Protein AF-A0A2E3NSB1-F1 (afdb_monomer_lite)

Foldseek 3Di:
DWWWWAAAPVRAIEIFPPDPLLVVPDPPPDTHHTPPNRDTDDPVVSVVVCQARWHWYRDSVGIDGHDHPPPPDPPDDDDDD

Sequence (81 aa):
MKVHLYSSPNGRIVAVDNCDKARDLLPAYGPPAPMFDGQPVSYSVARACIREYGGMWLRADGLRRFKPGARANQTTGTIRA

Radius of 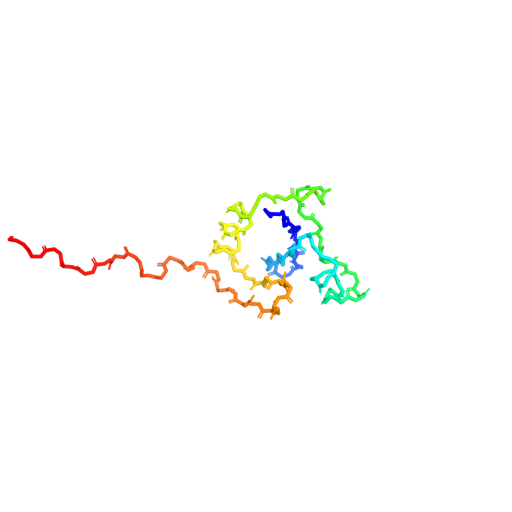gyration: 14.74 Å; chains: 1; bounding box: 29×21×53 Å

Secondary structure (DSSP, 8-state):
-EEEEEE-TTS-EEEEESSHHHHTTS-SS-PPEESGGGPPEEHHHHHHHHHHH-EEEEETTEEEEE-TT---S--------

pLDDT: mean 78.84, std 15.28, range [45.16, 94.25]

Structure (mmCIF, N/CA/C/O backbone):
data_AF-A0A2E3NSB1-F1
#
_entry.id   AF-A0A2E3NSB1-F1
#
loop_
_atom_site.group_PDB
_atom_site.id
_atom_site.type_symbol
_atom_site.label_atom_id
_atom_site.label_alt_id
_atom_site.label_comp_id
_atom_site.label_asym_id
_atom_site.label_entity_id
_atom_site.label_seq_id
_atom_site.pdbx_PDB_ins_code
_atom_site.Cartn_x
_atom_site.Cartn_y
_atom_site.Cartn_z
_atom_site.occupancy
_atom_site.B_iso_or_equiv
_atom_site.auth_seq_id
_atom_site.auth_comp_id
_atom_site.auth_asym_id
_atom_site.auth_atom_id
_atom_site.pdbx_PDB_model_num
ATOM 1 N N . MET A 1 1 ? -15.094 7.121 -1.106 1.00 78.44 1 MET A N 1
ATOM 2 C CA . MET A 1 1 ? -14.224 6.123 -0.447 1.00 78.44 1 MET A CA 1
ATOM 3 C C . MET A 1 1 ? -12.779 6.599 -0.512 1.00 78.44 1 MET A C 1
ATOM 5 O O . MET A 1 1 ? -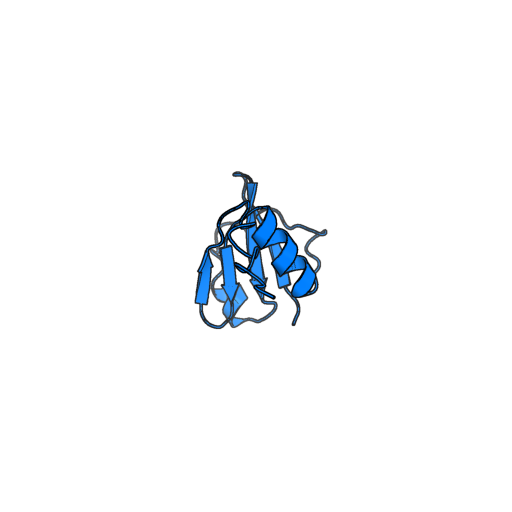12.364 7.070 -1.569 1.00 78.44 1 MET A O 1
ATOM 9 N N . LYS A 1 2 ? -12.068 6.571 0.619 1.00 90.44 2 LYS A N 1
ATOM 10 C CA . LYS A 1 2 ? -10.684 7.047 0.766 1.00 90.44 2 LYS A CA 1
ATOM 11 C C . LYS A 1 2 ? -9.720 5.857 0.833 1.00 90.44 2 LYS A C 1
ATOM 13 O O . LYS A 1 2 ? -10.142 4.783 1.254 1.00 90.44 2 LYS A O 1
ATOM 18 N N . VAL A 1 3 ? -8.471 6.043 0.410 1.00 91.94 3 VAL A N 1
ATOM 19 C CA . VAL A 1 3 ? -7.475 4.966 0.277 1.00 91.94 3 VAL A CA 1
ATOM 20 C C . VAL A 1 3 ? -6.121 5.454 0.790 1.00 91.94 3 VAL A C 1
ATOM 22 O O . VAL A 1 3 ? -5.678 6.532 0.401 1.00 91.94 3 VAL A O 1
ATOM 25 N N . HIS A 1 4 ? -5.459 4.674 1.637 1.00 92.00 4 HIS A N 1
ATOM 26 C CA . HIS A 1 4 ? -4.067 4.906 2.018 1.00 92.00 4 HIS A CA 1
ATOM 27 C C . HIS A 1 4 ? -3.133 4.225 1.021 1.00 92.00 4 HIS A C 1
ATOM 29 O O . HIS A 1 4 ? -3.407 3.116 0.558 1.00 92.00 4 HIS A O 1
ATOM 35 N N . LEU A 1 5 ? -2.038 4.899 0.682 1.00 91.12 5 LEU A N 1
ATOM 36 C CA . LEU A 1 5 ? -1.021 4.380 -0.222 1.00 91.12 5 LEU A CA 1
ATOM 37 C C . LEU A 1 5 ? 0.296 4.215 0.523 1.00 91.12 5 LEU A C 1
ATOM 39 O O . LEU A 1 5 ? 0.718 5.095 1.272 1.00 91.12 5 LEU A O 1
ATOM 43 N N . TYR A 1 6 ? 0.949 3.093 0.267 1.00 89.88 6 TYR A N 1
ATOM 44 C CA . TYR A 1 6 ? 2.247 2.750 0.819 1.00 89.88 6 TYR A CA 1
ATOM 45 C C . TYR A 1 6 ? 3.169 2.282 -0.305 1.00 89.88 6 TYR A C 1
ATOM 47 O O . TYR A 1 6 ? 2.718 1.677 -1.281 1.00 89.88 6 TYR A O 1
ATOM 55 N N . SER A 1 7 ? 4.464 2.527 -0.153 1.00 87.31 7 SER A N 1
ATOM 56 C CA . SER A 1 7 ? 5.503 2.087 -1.077 1.00 87.31 7 SER A CA 1
ATOM 57 C C . SER A 1 7 ? 6.345 0.984 -0.443 1.00 87.31 7 SER A C 1
ATOM 59 O O . SER A 1 7 ? 6.908 1.141 0.641 1.00 87.31 7 SER A O 1
ATOM 61 N N . SER A 1 8 ? 6.425 -0.159 -1.115 1.00 79.62 8 SER A N 1
ATOM 62 C CA . SER A 1 8 ? 7.342 -1.234 -0.748 1.00 79.62 8 SER A CA 1
ATOM 63 C C . SER A 1 8 ? 8.777 -0.874 -1.157 1.00 79.62 8 SER A C 1
ATOM 65 O O . SER A 1 8 ? 8.959 -0.238 -2.195 1.00 79.62 8 SER A O 1
ATOM 67 N N . PRO A 1 9 ? 9.813 -1.341 -0.431 1.00 74.94 9 PRO A N 1
ATOM 68 C CA . PRO A 1 9 ? 11.215 -1.116 -0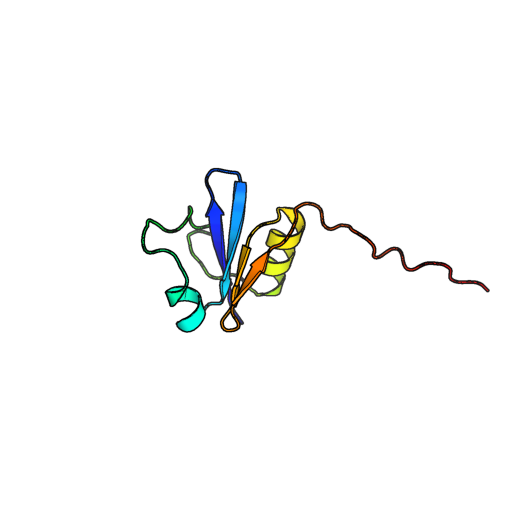.805 1.00 74.94 9 PRO A CA 1
ATOM 69 C C . PRO A 1 9 ? 11.582 -1.551 -2.235 1.00 74.94 9 PRO A C 1
ATOM 71 O O . PRO A 1 9 ? 12.539 -1.048 -2.807 1.00 74.94 9 PRO A O 1
ATOM 74 N N . ASN A 1 10 ? 10.814 -2.467 -2.836 1.00 75.88 10 ASN A N 1
ATOM 75 C CA . ASN A 1 10 ? 10.986 -2.911 -4.224 1.00 75.88 10 ASN A CA 1
ATOM 76 C C . ASN A 1 10 ? 10.227 -2.054 -5.263 1.00 75.88 10 ASN A C 1
ATOM 78 O O . ASN A 1 10 ? 10.067 -2.486 -6.405 1.00 75.88 10 ASN A O 1
ATOM 82 N N . GLY A 1 11 ? 9.710 -0.886 -4.869 1.00 74.75 11 GLY A N 1
ATOM 83 C CA . GLY A 1 11 ? 8.989 0.048 -5.738 1.00 74.75 11 GLY A CA 1
ATOM 84 C C . GLY A 1 11 ? 7.531 -0.320 -6.031 1.00 74.75 11 GLY A C 1
ATOM 85 O O . GLY A 1 11 ? 6.899 0.327 -6.862 1.00 74.75 11 GLY A O 1
ATOM 86 N N . ARG A 1 12 ? 6.967 -1.352 -5.384 1.00 81.50 12 ARG A N 1
ATOM 87 C CA . ARG A 1 12 ? 5.546 -1.716 -5.541 1.00 81.50 12 ARG A CA 1
ATOM 88 C C . ARG A 1 12 ? 4.644 -0.873 -4.649 1.00 81.50 12 ARG A C 1
ATOM 90 O O . ARG A 1 12 ? 4.946 -0.677 -3.474 1.00 81.50 12 ARG A O 1
ATOM 97 N N . ILE A 1 13 ? 3.481 -0.494 -5.173 1.00 89.56 13 ILE A N 1
ATOM 98 C CA . ILE A 1 13 ? 2.463 0.242 -4.420 1.00 89.56 13 ILE A CA 1
ATOM 99 C C . ILE A 1 13 ? 1.554 -0.725 -3.654 1.00 89.56 13 ILE A C 1
ATOM 101 O O . ILE A 1 13 ? 1.124 -1.754 -4.180 1.00 89.56 13 ILE A O 1
ATOM 105 N N . VAL A 1 14 ? 1.225 -0.389 -2.413 1.00 90.00 14 VAL A N 1
ATOM 106 C CA . VAL A 1 14 ? 0.180 -1.049 -1.629 1.00 90.00 14 VAL A CA 1
ATOM 107 C C . VAL A 1 14 ? -0.911 -0.024 -1.351 1.00 90.00 14 VAL A C 1
ATOM 109 O O . VAL A 1 14 ? -0.690 0.954 -0.645 1.00 90.00 14 VAL A O 1
ATOM 112 N N . ALA A 1 15 ? -2.083 -0.233 -1.937 1.00 91.81 15 ALA A N 1
ATOM 113 C CA . ALA A 1 15 ? -3.283 0.551 -1.692 1.00 91.81 15 ALA A CA 1
ATOM 114 C C . ALA A 1 15 ? -4.157 -0.158 -0.657 1.00 91.81 15 ALA A C 1
ATOM 116 O O . ALA A 1 15 ? -4.381 -1.362 -0.767 1.00 91.81 15 ALA A O 1
ATOM 117 N N . VAL A 1 16 ? -4.669 0.578 0.323 1.00 90.75 16 VAL A N 1
ATOM 118 C CA . VAL A 1 16 ? -5.514 0.037 1.392 1.00 90.75 16 VAL A CA 1
ATOM 119 C C . VAL A 1 16 ? -6.740 0.915 1.535 1.00 90.75 16 VAL A C 1
ATOM 121 O O . VAL A 1 16 ? -6.622 2.117 1.782 1.00 90.75 16 VAL A O 1
ATOM 124 N N . ASP A 1 17 ? -7.923 0.338 1.356 1.00 91.19 17 ASP A N 1
ATOM 125 C CA . ASP A 1 17 ? -9.166 1.065 1.594 1.00 91.19 17 ASP A CA 1
ATOM 126 C C . ASP A 1 17 ? -9.219 1.552 3.048 1.00 91.19 17 ASP A C 1
ATOM 128 O O . ASP A 1 17 ? -8.837 0.836 3.971 1.00 91.19 17 ASP A O 1
ATOM 132 N N . ASN A 1 18 ? -9.688 2.782 3.270 1.00 86.38 18 ASN A N 1
ATOM 133 C CA . ASN A 1 18 ? -9.827 3.330 4.618 1.00 86.38 18 ASN A CA 1
ATOM 134 C C . ASN A 1 18 ? -11.060 2.735 5.322 1.00 86.38 18 ASN A C 1
ATOM 136 O O . ASN A 1 18 ? -12.072 3.415 5.502 1.00 86.38 18 ASN A O 1
ATOM 140 N N . CYS A 1 19 ? -10.987 1.447 5.644 1.00 85.50 19 CYS A N 1
ATOM 141 C CA . CYS A 1 19 ? -11.953 0.705 6.440 1.00 85.50 19 CYS A CA 1
ATOM 142 C C . CYS A 1 19 ? -11.235 -0.350 7.289 1.00 85.50 19 CYS A C 1
AT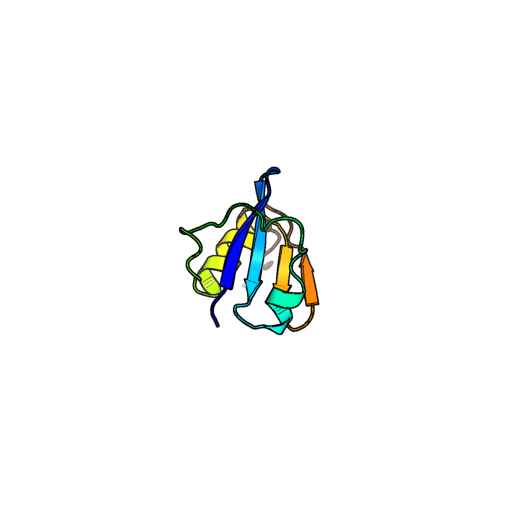OM 144 O O . CYS A 1 19 ? -10.217 -0.903 6.869 1.00 85.50 19 CYS A O 1
ATOM 146 N N . ASP A 1 20 ? -11.785 -0.649 8.465 1.00 82.38 20 ASP A N 1
ATOM 147 C CA . ASP A 1 20 ? -11.126 -1.504 9.463 1.00 82.38 20 ASP A CA 1
ATOM 148 C C . ASP A 1 20 ? -10.803 -2.891 8.905 1.00 82.38 20 ASP A C 1
ATOM 150 O O . ASP A 1 20 ? -9.664 -3.334 8.972 1.00 82.38 20 ASP A O 1
ATOM 154 N N . LYS A 1 21 ? -11.746 -3.495 8.169 1.00 82.12 21 LYS A N 1
ATOM 155 C CA . LYS A 1 21 ? -11.544 -4.794 7.506 1.00 82.12 21 LYS A CA 1
ATOM 156 C C . LYS A 1 21 ? -10.330 -4.835 6.576 1.00 82.12 21 LYS A C 1
ATOM 158 O O . LYS A 1 21 ? -9.672 -5.860 6.489 1.00 82.12 21 LYS A O 1
ATOM 163 N N . ALA A 1 22 ? -10.055 -3.758 5.838 1.00 79.31 22 ALA A N 1
ATOM 164 C CA . ALA A 1 22 ? -8.899 -3.711 4.941 1.00 79.31 22 ALA A CA 1
ATOM 165 C C . ALA A 1 22 ? -7.600 -3.420 5.704 1.00 79.31 22 ALA A C 1
ATOM 167 O O . ALA A 1 22 ? -6.535 -3.885 5.299 1.00 79.31 22 ALA A O 1
ATOM 168 N N . ARG A 1 23 ? -7.688 -2.673 6.811 1.00 76.81 23 ARG A N 1
ATOM 169 C CA . ARG A 1 23 ? -6.554 -2.384 7.695 1.00 76.81 23 ARG A CA 1
ATOM 170 C C . ARG A 1 23 ? -6.125 -3.612 8.493 1.00 76.81 23 ARG A C 1
ATOM 172 O O . ARG A 1 23 ? -4.928 -3.812 8.639 1.00 76.81 23 ARG A O 1
ATOM 179 N N . ASP A 1 24 ? -7.058 -4.462 8.906 1.00 78.69 24 ASP A N 1
ATOM 180 C CA . ASP A 1 24 ? -6.772 -5.727 9.601 1.00 78.69 24 ASP A CA 1
ATOM 181 C C . ASP A 1 24 ? -6.017 -6.733 8.718 1.00 78.69 24 ASP A C 1
ATOM 183 O O . ASP A 1 24 ? -5.337 -7.627 9.215 1.00 78.69 24 ASP A O 1
ATOM 187 N N . LEU A 1 25 ? -6.106 -6.580 7.393 1.00 73.94 25 LEU A N 1
ATOM 188 C CA . LEU A 1 25 ? -5.364 -7.396 6.430 1.00 73.94 25 LEU A CA 1
ATOM 189 C C . LEU A 1 25 ? -3.923 -6.906 6.205 1.00 73.94 25 LEU A C 1
ATOM 191 O O . LEU A 1 25 ? -3.165 -7.569 5.491 1.00 73.94 25 LEU A O 1
ATOM 195 N N . LEU A 1 26 ? -3.525 -5.755 6.764 1.00 70.06 26 LEU A N 1
ATOM 196 C CA . LEU A 1 26 ? -2.133 -5.310 6.710 1.00 70.06 26 LEU A CA 1
ATOM 197 C C . LEU A 1 26 ? -1.269 -6.213 7.607 1.00 70.06 26 LEU A C 1
ATOM 199 O O . LEU A 1 26 ? -1.596 -6.406 8.777 1.00 70.06 26 LEU A O 1
ATOM 203 N N . PRO A 1 27 ? -0.135 -6.736 7.106 1.00 63.97 27 PRO A N 1
ATOM 204 C CA . PRO A 1 27 ? 0.807 -7.461 7.946 1.00 63.97 27 PRO A CA 1
ATOM 205 C C . PRO A 1 27 ? 1.275 -6.591 9.121 1.00 63.97 27 PRO A C 1
ATOM 207 O O . PRO A 1 27 ? 1.676 -5.445 8.924 1.00 63.97 27 PRO A O 1
ATOM 210 N N . ALA A 1 28 ? 1.301 -7.160 10.330 1.00 58.19 28 ALA A N 1
ATOM 211 C CA . ALA A 1 28 ? 1.803 -6.492 11.536 1.00 58.19 28 ALA A CA 1
ATOM 212 C C . ALA A 1 28 ? 3.305 -6.128 11.459 1.00 58.19 28 ALA A C 1
ATOM 214 O O . ALA A 1 28 ? 3.784 -5.277 12.208 1.00 58.19 28 ALA A O 1
ATOM 215 N N . TYR A 1 29 ? 4.054 -6.744 10.536 1.00 50.94 29 TYR A N 1
ATOM 216 C CA . TYR A 1 29 ? 5.454 -6.427 10.260 1.00 50.94 29 TYR A CA 1
ATOM 217 C C . TYR A 1 29 ? 5.570 -5.184 9.377 1.00 50.94 29 TYR A C 1
ATOM 219 O O . TYR A 1 29 ? 5.761 -5.308 8.173 1.00 50.94 29 TYR A O 1
ATOM 227 N N . GLY A 1 30 ? 5.463 -4.015 10.015 1.00 56.34 30 GLY A N 1
ATOM 228 C CA . GLY A 1 30 ? 5.881 -2.707 9.503 1.00 56.34 30 GLY A CA 1
ATOM 229 C C . GLY A 1 30 ? 5.184 -2.280 8.207 1.00 56.34 30 GLY A C 1
ATOM 230 O O . GLY A 1 30 ? 5.499 -2.817 7.144 1.00 56.34 30 GLY A O 1
ATOM 231 N N . PRO A 1 31 ? 4.278 -1.286 8.228 1.00 58.50 31 PRO A N 1
ATOM 232 C CA . PRO A 1 31 ? 3.684 -0.819 6.986 1.00 58.50 31 PRO A CA 1
ATOM 233 C C . PRO A 1 31 ? 4.797 -0.385 6.012 1.00 58.50 31 PRO A C 1
ATOM 235 O O . PRO A 1 31 ? 5.784 0.221 6.443 1.00 58.50 31 PRO A O 1
ATOM 238 N N . PRO A 1 32 ? 4.661 -0.686 4.706 1.00 69.62 32 PRO A N 1
ATOM 239 C CA . PRO A 1 32 ? 5.538 -0.113 3.693 1.00 69.62 32 PRO A CA 1
ATOM 240 C C . PRO A 1 32 ? 5.558 1.418 3.847 1.00 69.62 32 PRO A C 1
ATOM 242 O O . PRO A 1 32 ? 4.623 1.989 4.407 1.00 69.62 32 PRO A O 1
ATOM 245 N N . ALA A 1 33 ? 6.606 2.099 3.383 1.00 82.94 33 ALA A N 1
ATOM 246 C CA . ALA A 1 33 ? 6.767 3.533 3.625 1.00 82.94 33 ALA A CA 1
ATOM 247 C C . ALA A 1 33 ? 5.505 4.310 3.185 1.00 82.94 33 ALA A C 1
ATOM 249 O O . ALA A 1 33 ? 5.082 4.159 2.032 1.00 82.94 33 ALA A O 1
ATOM 250 N N . PRO A 1 34 ? 4.862 5.091 4.074 1.00 87.00 34 PRO A N 1
ATOM 251 C CA . PRO A 1 34 ? 3.626 5.783 3.737 1.00 87.00 34 PRO A CA 1
ATOM 252 C C . PRO A 1 34 ? 3.880 6.815 2.639 1.00 87.00 34 PRO A C 1
ATOM 254 O O . PRO A 1 34 ? 4.842 7.578 2.689 1.00 87.00 34 PRO A O 1
ATOM 257 N N . MET A 1 35 ? 3.001 6.841 1.642 1.00 88.50 35 MET A N 1
ATOM 258 C CA . MET A 1 35 ? 2.981 7.889 0.625 1.00 88.50 35 MET A CA 1
ATOM 259 C C . MET A 1 35 ? 2.067 9.029 1.077 1.00 88.50 35 MET A C 1
ATOM 261 O O . MET A 1 35 ? 1.192 8.823 1.919 1.00 88.50 35 MET A O 1
ATOM 265 N N . PHE A 1 36 ? 2.236 10.214 0.482 1.00 88.00 36 PHE A N 1
ATOM 266 C CA . PHE A 1 36 ? 1.403 11.391 0.771 1.00 88.00 36 PHE A CA 1
ATOM 267 C C . PHE A 1 36 ? 1.367 11.733 2.271 1.00 88.00 36 PHE A C 1
ATOM 269 O O . PHE A 1 36 ? 0.303 12.006 2.817 1.00 88.00 36 PHE A O 1
ATOM 276 N N . ASP A 1 37 ? 2.508 11.621 2.959 1.00 86.19 37 ASP A N 1
ATOM 277 C CA . ASP A 1 37 ? 2.630 11.835 4.410 1.00 86.19 37 ASP A CA 1
ATOM 278 C C . ASP A 1 37 ? 1.661 10.974 5.246 1.00 86.19 37 ASP A C 1
ATOM 280 O O . ASP A 1 37 ? 1.227 11.345 6.337 1.00 86.19 37 ASP A O 1
ATOM 284 N N . GLY A 1 38 ? 1.268 9.814 4.707 1.00 85.06 38 GLY A N 1
ATOM 285 C CA . GLY A 1 38 ? 0.290 8.912 5.315 1.00 85.06 38 GLY A CA 1
ATOM 286 C C . GLY A 1 38 ? -1.161 9.379 5.193 1.00 85.06 38 GLY A C 1
ATOM 287 O O . GLY A 1 38 ? -2.064 8.687 5.676 1.00 85.06 38 GLY A O 1
ATOM 288 N N . GLN A 1 39 ? -1.417 10.509 4.532 1.00 90.31 39 GLN A N 1
ATOM 289 C CA . GLN A 1 39 ? -2.763 11.017 4.320 1.00 90.31 39 GLN A CA 1
ATOM 290 C C . GLN A 1 39 ? -3.532 10.151 3.314 1.00 90.31 39 GLN A C 1
ATOM 292 O O . GLN A 1 39 ? -2.991 9.713 2.294 1.00 90.31 39 GLN A O 1
ATOM 297 N N . PRO A 1 40 ? -4.824 9.897 3.572 1.00 91.19 40 PRO A N 1
ATOM 298 C CA . PRO A 1 40 ? -5.647 9.146 2.647 1.00 91.19 40 PRO A CA 1
ATOM 299 C C . PRO A 1 40 ? -5.958 9.970 1.395 1.00 91.19 40 PRO A C 1
ATOM 301 O O . PRO A 1 40 ? -6.426 11.108 1.475 1.00 91.19 40 PRO A O 1
ATOM 304 N N . VAL A 1 41 ? -5.813 9.347 0.231 1.00 92.75 41 VAL A N 1
ATOM 305 C CA . VAL A 1 41 ? -6.161 9.934 -1.065 1.00 92.75 41 VAL A CA 1
ATOM 306 C C . VAL A 1 41 ? -7.546 9.484 -1.533 1.00 92.75 41 VAL A C 1
ATOM 308 O O . VAL A 1 41 ? -8.178 8.584 -0.966 1.00 92.75 41 VAL A O 1
ATOM 311 N N . SER A 1 42 ? -8.049 10.116 -2.595 1.00 94.25 42 SER A N 1
ATOM 312 C CA . SER A 1 42 ? -9.283 9.677 -3.244 1.00 94.25 42 SER A CA 1
ATOM 313 C C . SER A 1 42 ? -9.084 8.343 -3.971 1.00 94.25 42 SER A C 1
ATOM 315 O O . SER A 1 42 ? -7.995 8.024 -4.452 1.00 94.25 42 SER A O 1
ATOM 317 N N . TYR A 1 43 ? -10.169 7.578 -4.112 1.00 91.44 43 TYR A N 1
ATOM 318 C CA . TYR A 1 43 ? -10.168 6.325 -4.872 1.00 91.44 43 TYR A CA 1
ATOM 319 C C . TYR A 1 43 ? -9.582 6.481 -6.286 1.00 91.44 43 TYR A C 1
ATOM 321 O O . TYR A 1 43 ? -8.822 5.625 -6.735 1.00 91.44 43 TYR A O 1
ATOM 329 N N . SER A 1 44 ? -9.911 7.572 -6.985 1.00 91.19 44 SER A N 1
ATOM 330 C CA . SER A 1 44 ? -9.430 7.828 -8.347 1.00 91.19 44 SER A CA 1
ATOM 331 C C . SER A 1 44 ? -7.913 8.011 -8.399 1.00 91.19 44 SER A C 1
ATOM 333 O O . SER A 1 44 ? -7.271 7.450 -9.286 1.00 91.19 44 SER A O 1
ATOM 335 N N . VAL A 1 45 ? -7.337 8.726 -7.426 1.00 91.38 45 VAL A N 1
ATOM 336 C CA . VAL A 1 45 ? -5.882 8.926 -7.317 1.00 91.38 45 VAL A CA 1
ATOM 337 C C . VAL A 1 45 ? -5.181 7.604 -7.014 1.00 91.38 45 VAL A C 1
ATOM 339 O O . VAL A 1 45 ? -4.252 7.229 -7.729 1.00 91.38 45 VAL A O 1
ATOM 342 N N . ALA A 1 46 ? -5.670 6.841 -6.032 1.00 92.62 46 ALA A N 1
ATOM 343 C CA . ALA A 1 46 ? -5.114 5.524 -5.716 1.00 92.62 46 ALA A CA 1
ATOM 344 C C . ALA A 1 46 ? -5.191 4.555 -6.901 1.00 92.62 46 ALA A C 1
ATOM 346 O O . ALA A 1 46 ? -4.221 3.858 -7.203 1.00 92.62 46 ALA A O 1
ATOM 347 N N . ARG A 1 47 ? -6.316 4.556 -7.628 1.00 91.06 47 ARG A N 1
ATOM 348 C CA . ARG A 1 47 ? -6.503 3.732 -8.826 1.00 91.06 47 ARG A CA 1
ATOM 349 C C . ARG A 1 47 ? -5.559 4.122 -9.957 1.00 91.06 47 ARG A C 1
ATOM 351 O O . ARG A 1 47 ? -5.085 3.230 -10.653 1.00 91.06 47 ARG A O 1
ATOM 358 N N . ALA A 1 48 ? -5.318 5.411 -10.177 1.00 90.44 48 ALA A N 1
ATOM 359 C CA . ALA A 1 48 ? -4.367 5.863 -11.187 1.00 90.44 48 ALA A CA 1
ATOM 360 C C . ALA A 1 48 ? -2.941 5.426 -10.820 1.00 90.44 48 ALA A C 1
ATOM 362 O O . ALA A 1 48 ? -2.281 4.768 -11.619 1.00 90.44 48 ALA A O 1
ATOM 363 N N . CYS A 1 49 ? -2.526 5.683 -9.577 1.00 88.69 49 CYS A N 1
ATOM 364 C CA . CYS A 1 49 ? -1.201 5.337 -9.068 1.00 88.69 49 CYS A CA 1
ATOM 365 C C . CYS A 1 49 ? -0.909 3.831 -9.189 1.00 88.69 49 CYS A C 1
ATOM 367 O O . CYS A 1 49 ? 0.073 3.431 -9.810 1.00 88.69 49 CYS A O 1
ATOM 369 N N . ILE A 1 50 ? -1.800 2.972 -8.688 1.00 89.81 50 ILE A N 1
ATOM 370 C CA . ILE A 1 50 ? -1.574 1.519 -8.721 1.00 89.81 50 ILE A CA 1
ATOM 371 C C . ILE A 1 50 ? -1.649 0.919 -10.135 1.00 89.81 50 ILE A C 1
ATOM 373 O O . ILE A 1 50 ? -1.071 -0.135 -10.389 1.00 89.81 50 ILE A O 1
ATOM 377 N N . ARG A 1 51 ? -2.360 1.559 -11.075 1.00 88.62 51 ARG A N 1
ATOM 378 C CA . ARG A 1 51 ? -2.381 1.126 -12.484 1.00 88.62 51 ARG A CA 1
ATOM 379 C C . ARG A 1 51 ? -1.090 1.475 -13.213 1.00 88.62 51 ARG A C 1
ATOM 381 O O . ARG A 1 51 ? -0.672 0.702 -14.071 1.00 88.62 51 ARG A O 1
ATOM 388 N N . GLU A 1 52 ? -0.499 2.615 -12.873 1.00 86.94 52 GLU A N 1
ATOM 389 C CA . GLU A 1 52 ? 0.760 3.078 -13.449 1.00 86.94 52 GLU A CA 1
ATOM 390 C C . GLU A 1 52 ? 1.925 2.218 -12.943 1.00 86.94 52 GLU A C 1
ATOM 392 O O . GLU A 1 52 ? 2.595 1.535 -13.719 1.00 86.94 52 GLU A O 1
ATOM 397 N N . TYR A 1 53 ? 2.093 2.157 -11.622 1.00 86.50 53 TYR A N 1
ATOM 398 C CA . TYR A 1 53 ? 3.253 1.539 -10.973 1.00 86.50 53 TYR A CA 1
ATOM 399 C C . TYR A 1 53 ? 3.055 0.059 -10.613 1.00 86.50 53 TYR A C 1
ATOM 401 O O . TYR A 1 53 ? 4.001 -0.627 -10.224 1.00 86.50 53 TYR A O 1
ATOM 409 N N . GLY A 1 54 ? 1.836 -0.468 -10.756 1.00 88.81 54 GLY A N 1
ATOM 410 C CA . GLY A 1 54 ? 1.498 -1.818 -10.315 1.00 88.81 54 GLY A CA 1
ATOM 411 C C . GLY A 1 54 ? 1.494 -1.956 -8.791 1.00 88.81 54 GLY A C 1
ATOM 412 O O . GLY A 1 54 ? 1.822 -1.031 -8.049 1.00 88.81 54 GLY A O 1
ATOM 413 N N . GLY A 1 55 ? 1.121 -3.141 -8.306 1.00 90.38 55 GLY A N 1
ATOM 414 C CA . GLY A 1 55 ? 1.142 -3.431 -6.877 1.00 90.38 55 GLY A CA 1
ATOM 415 C C . GLY A 1 55 ? -0.044 -4.240 -6.373 1.00 90.38 55 GLY A C 1
ATOM 416 O O . GLY A 1 55 ? -0.542 -5.142 -7.051 1.00 90.38 55 GLY A O 1
ATOM 417 N N . MET A 1 56 ? -0.460 -3.946 -5.147 1.00 91.12 56 MET A N 1
ATOM 418 C CA . MET A 1 56 ? -1.500 -4.6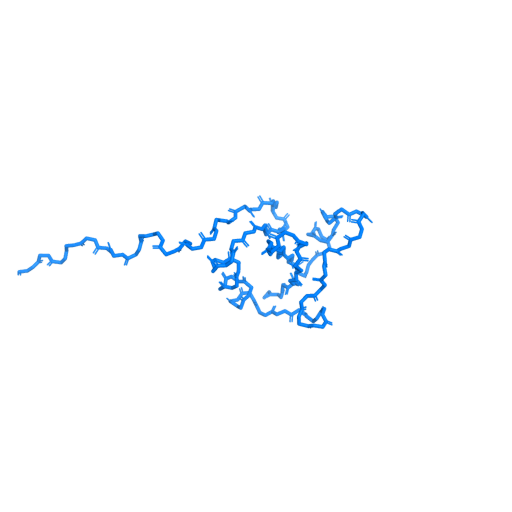57 -4.410 1.00 91.12 56 MET A CA 1
ATOM 419 C C . MET A 1 56 ? -2.547 -3.684 -3.884 1.00 91.12 56 MET A C 1
ATOM 421 O O . MET A 1 56 ? -2.203 -2.616 -3.394 1.00 91.12 56 MET A O 1
ATOM 425 N N . TRP A 1 57 ? -3.819 -4.056 -3.968 1.00 91.69 57 TRP A N 1
ATOM 426 C CA . TRP A 1 57 ? -4.923 -3.310 -3.381 1.00 91.69 57 TRP A CA 1
ATOM 427 C C . TRP A 1 57 ? -5.653 -4.196 -2.380 1.00 91.69 57 TRP A C 1
ATOM 429 O O . TRP A 1 57 ? -6.311 -5.161 -2.771 1.00 91.69 57 TRP A O 1
ATOM 439 N N . LEU A 1 58 ? -5.521 -3.856 -1.103 1.00 89.38 58 LEU A N 1
ATOM 440 C CA . LEU A 1 58 ? -6.271 -4.422 0.006 1.00 89.38 58 LEU A CA 1
ATOM 441 C C . LEU A 1 58 ? -7.608 -3.699 0.129 1.00 89.38 58 LEU A C 1
ATOM 443 O O . LEU A 1 58 ? -7.674 -2.496 0.396 1.00 89.38 58 LEU A O 1
ATOM 447 N N . ARG A 1 59 ? -8.673 -4.449 -0.108 1.00 89.00 59 ARG A N 1
ATOM 448 C CA . ARG A 1 59 ? -10.052 -3.994 -0.013 1.00 89.00 59 ARG A CA 1
ATOM 449 C C . ARG A 1 59 ? -10.783 -4.810 1.038 1.00 89.00 59 ARG A C 1
ATOM 451 O O . ARG A 1 59 ? -10.324 -5.875 1.441 1.00 89.00 59 ARG A O 1
ATOM 458 N N . ALA A 1 60 ? -11.962 -4.344 1.435 1.00 83.62 60 ALA A N 1
ATOM 459 C CA . ALA A 1 60 ? -12.813 -5.088 2.362 1.00 83.62 60 ALA A CA 1
ATOM 460 C C . ALA A 1 60 ? -13.244 -6.470 1.825 1.00 83.62 60 ALA A C 1
ATOM 462 O O . ALA A 1 60 ? -13.556 -7.350 2.621 1.00 83.62 60 ALA A O 1
ATOM 463 N N . ASP A 1 61 ? -13.283 -6.649 0.497 1.00 83.75 61 ASP A N 1
ATOM 464 C CA . ASP A 1 61 ? -13.625 -7.908 -0.183 1.00 83.75 61 ASP A CA 1
ATOM 465 C C . ASP A 1 61 ? -12.404 -8.804 -0.461 1.00 83.75 61 ASP A C 1
ATOM 467 O O . ASP A 1 61 ? -12.567 -9.926 -0.937 1.00 83.75 61 ASP A O 1
ATOM 471 N N . GLY A 1 62 ? -11.187 -8.334 -0.161 1.00 85.50 62 GLY A N 1
ATOM 472 C CA . GLY A 1 62 ? -9.954 -9.102 -0.304 1.00 85.50 62 GLY A CA 1
ATOM 473 C C . GLY A 1 62 ? -8.828 -8.366 -1.033 1.00 85.50 62 GLY A C 1
ATOM 474 O O . GLY A 1 62 ? -8.820 -7.144 -1.190 1.00 85.50 62 GLY A O 1
ATOM 475 N N . LEU A 1 63 ? -7.833 -9.141 -1.469 1.00 88.75 63 LEU A N 1
ATOM 476 C CA . LEU A 1 63 ? -6.596 -8.652 -2.078 1.00 88.75 63 LEU A CA 1
ATOM 477 C C . LEU A 1 63 ? -6.659 -8.710 -3.612 1.00 88.75 63 LEU A C 1
ATOM 479 O O . LEU A 1 63 ? -6.911 -9.762 -4.197 1.00 88.75 63 LEU A O 1
ATOM 483 N N . ARG A 1 64 ? -6.341 -7.597 -4.282 1.00 90.25 64 ARG A N 1
ATOM 484 C CA . ARG A 1 64 ? -6.247 -7.509 -5.752 1.00 90.25 64 ARG A CA 1
ATOM 485 C C . ARG A 1 64 ? -4.833 -7.147 -6.194 1.00 90.25 64 ARG A C 1
ATOM 487 O O . ARG A 1 64 ? -4.247 -6.202 -5.676 1.00 90.25 64 ARG A O 1
ATOM 494 N N . ARG A 1 65 ? -4.292 -7.852 -7.190 1.00 90.25 65 ARG A N 1
ATOM 495 C CA . ARG A 1 65 ? -2.952 -7.593 -7.745 1.00 90.25 65 ARG A CA 1
ATOM 496 C C . ARG A 1 65 ? -3.035 -6.827 -9.065 1.00 90.25 65 ARG A C 1
ATOM 498 O O . ARG A 1 65 ? -3.803 -7.195 -9.948 1.00 90.25 65 ARG A O 1
ATOM 505 N N . PHE A 1 66 ? -2.196 -5.808 -9.215 1.00 89.06 66 PHE A N 1
ATOM 506 C CA . PHE A 1 66 ? -2.069 -4.975 -10.410 1.00 89.06 66 PHE A CA 1
ATOM 507 C C . PHE A 1 66 ? -0.659 -5.112 -10.987 1.00 89.06 66 PHE A C 1
ATOM 509 O O . PHE A 1 66 ? 0.328 -5.114 -10.249 1.00 89.06 66 PHE A O 1
ATOM 516 N N . LYS A 1 67 ? -0.554 -5.244 -12.311 1.00 85.94 67 LYS A N 1
ATOM 517 C CA . LYS A 1 67 ? 0.735 -5.218 -13.013 1.00 85.94 67 LYS A CA 1
ATOM 518 C C . LYS A 1 67 ? 1.066 -3.769 -13.413 1.00 85.94 67 LYS A C 1
ATOM 520 O O . LYS A 1 67 ? 0.139 -3.065 -13.815 1.00 85.94 67 LYS A O 1
ATOM 525 N N . PRO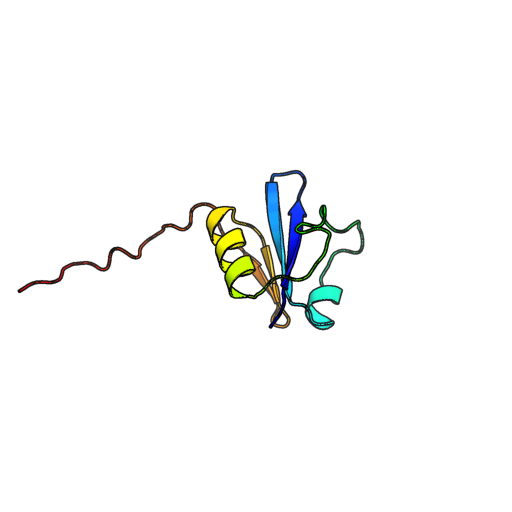 A 1 68 ? 2.336 -3.333 -13.296 1.00 81.25 68 PRO A N 1
ATOM 526 C CA . PRO A 1 68 ? 2.769 -2.020 -13.774 1.00 81.25 68 PRO A CA 1
ATOM 527 C C . PRO A 1 68 ? 2.532 -1.887 -15.274 1.00 81.25 68 PRO A C 1
ATOM 529 O O . PRO A 1 68 ? 2.575 -2.885 -16.000 1.00 81.25 68 PRO A O 1
ATOM 532 N N . GLY A 1 69 ? 2.285 -0.664 -15.738 1.00 69.94 69 GLY A N 1
ATOM 533 C CA . GLY A 1 69 ? 2.152 -0.396 -17.166 1.00 69.94 69 GLY A CA 1
ATOM 534 C C . GLY A 1 69 ? 0.951 -1.087 -17.809 1.00 69.94 69 GLY A C 1
ATOM 535 O O . GLY A 1 69 ? 0.989 -1.389 -19.001 1.00 69.94 69 GLY A O 1
ATOM 536 N N . ALA A 1 70 ? -0.140 -1.315 -17.064 1.00 54.38 70 ALA A N 1
ATOM 537 C CA . ALA A 1 70 ? -1.421 -1.740 -17.632 1.00 54.38 70 ALA A CA 1
ATOM 538 C C . ALA A 1 70 ? -2.093 -0.593 -18.420 1.00 54.38 70 ALA A C 1
ATOM 540 O O . ALA A 1 70 ? -3.249 -0.222 -18.197 1.00 54.38 70 ALA A O 1
ATOM 541 N N . ARG A 1 71 ? -1.364 -0.084 -19.412 1.00 52.50 71 ARG A N 1
ATOM 542 C CA . ARG A 1 71 ? -1.863 0.438 -20.680 1.00 52.50 71 ARG A CA 1
ATOM 543 C C . ARG A 1 71 ? -2.166 -0.748 -21.615 1.00 52.50 71 ARG A C 1
ATOM 545 O O . ARG A 1 71 ? -1.864 -0.714 -22.797 1.00 52.50 71 ARG A O 1
ATOM 552 N N . ALA A 1 72 ? -2.708 -1.843 -21.081 1.00 51.44 72 ALA A N 1
ATOM 553 C CA . ALA A 1 72 ? -3.055 -3.023 -21.859 1.00 51.44 72 ALA A CA 1
ATOM 554 C C . ALA A 1 72 ? -4.522 -2.902 -22.305 1.00 51.44 72 ALA A C 1
ATOM 556 O O . ALA A 1 72 ? -5.431 -3.077 -21.498 1.00 51.44 72 ALA A O 1
ATOM 557 N N . ASN A 1 73 ? -4.716 -2.579 -23.587 1.00 45.22 73 ASN A N 1
ATOM 558 C CA . ASN A 1 73 ? -5.968 -2.654 -24.354 1.00 45.22 73 ASN A CA 1
ATOM 559 C C . ASN A 1 73 ? -7.141 -1.745 -23.941 1.00 45.22 73 ASN A C 1
ATOM 561 O O . ASN A 1 73 ? -8.164 -2.209 -23.446 1.00 45.22 73 ASN A O 1
ATOM 565 N N . GLN A 1 74 ? -7.056 -0.457 -24.285 1.00 46.91 74 GLN A N 1
ATOM 566 C CA . GLN A 1 74 ? -8.248 0.339 -24.636 1.00 46.91 74 GLN A CA 1
ATOM 567 C C . GLN A 1 74 ? -8.125 1.013 -26.012 1.00 46.91 74 GLN A C 1
ATOM 569 O O . GLN A 1 74 ? -8.754 2.036 -26.260 1.00 46.91 74 GLN A O 1
ATOM 574 N N . THR A 1 75 ? -7.374 0.420 -26.946 1.00 45.31 75 THR A N 1
ATOM 575 C CA . THR A 1 75 ? -7.670 0.639 -28.367 1.00 45.31 75 THR A CA 1
ATOM 576 C C . THR A 1 75 ? -8.709 -0.403 -28.753 1.00 45.31 75 THR A C 1
ATOM 578 O O . THR A 1 75 ? -8.389 -1.504 -29.194 1.00 45.31 75 THR A O 1
ATOM 581 N N . THR A 1 76 ? -9.966 -0.075 -28.459 1.00 50.78 76 THR A N 1
ATOM 582 C CA . THR A 1 76 ? -11.138 -0.714 -29.053 1.00 50.78 76 THR A CA 1
ATOM 583 C C . THR A 1 76 ? -10.908 -0.816 -30.555 1.00 50.78 76 THR A C 1
ATOM 585 O O . THR A 1 76 ? -10.608 0.181 -31.211 1.00 50.78 76 THR A O 1
ATOM 588 N N . GLY A 1 77 ? -10.988 -2.040 -31.070 1.00 45.78 77 GLY A N 1
ATOM 589 C CA . GLY A 1 77 ? -10.916 -2.303 -32.494 1.00 45.78 77 GLY A CA 1
ATOM 590 C C . GLY A 1 77 ? -11.951 -1.494 -33.275 1.00 45.78 77 GLY A C 1
ATOM 591 O O . GLY A 1 77 ? -13.049 -1.232 -32.797 1.00 45.78 77 GLY A O 1
ATOM 592 N N . THR A 1 78 ? -11.560 -1.139 -34.494 1.00 48.47 78 THR A N 1
ATOM 593 C CA . THR A 1 78 ? -12.429 -1.031 -35.668 1.00 48.47 78 THR A CA 1
ATOM 594 C C . THR A 1 78 ? -13.753 -0.282 -35.470 1.00 48.47 78 THR A C 1
ATOM 596 O O . THR A 1 78 ? -14.798 -0.894 -35.267 1.00 48.47 78 THR A O 1
ATOM 599 N N . ILE A 1 79 ? -13.749 1.035 -35.690 1.00 48.41 79 ILE A N 1
ATOM 600 C CA . ILE A 1 79 ? -14.944 1.685 -36.243 1.00 48.41 79 ILE A CA 1
ATOM 601 C C . ILE A 1 79 ? -14.846 1.509 -37.759 1.00 48.41 79 ILE A C 1
ATOM 603 O O . ILE A 1 79 ? -14.064 2.184 -38.423 1.00 48.41 79 ILE A O 1
ATOM 607 N N . ARG A 1 80 ? -15.588 0.531 -38.287 1.00 45.16 80 ARG A N 1
ATOM 608 C CA . ARG A 1 80 ? -15.992 0.533 -39.695 1.00 45.16 80 ARG A CA 1
ATOM 609 C C . ARG A 1 80 ? -17.107 1.566 -39.844 1.00 45.16 80 ARG A C 1
ATOM 611 O O . ARG A 1 80 ? -18.115 1.454 -39.149 1.00 45.16 80 ARG A O 1
ATOM 618 N N . ALA A 1 81 ? -16.924 2.497 -40.768 1.00 54.53 81 ALA A N 1
ATOM 619 C CA . ALA A 1 81 ? -17.978 3.091 -41.579 1.00 54.53 81 ALA A CA 1
ATOM 620 C C . ALA A 1 81 ? -17.389 3.304 -42.975 1.00 54.53 81 ALA A C 1
ATOM 622 O O . ALA A 1 81 ? -16.249 3.820 -43.037 1.00 54.53 81 ALA A O 1
#